Protein AF-A0A9D1WB08-F1 (afdb_monomer)

Radius of gyration: 15.98 Å; Cα contacts (8 Å, |Δi|>4): 172; chains: 1; bounding box: 32×29×41 Å

pLDDT: mean 90.57, 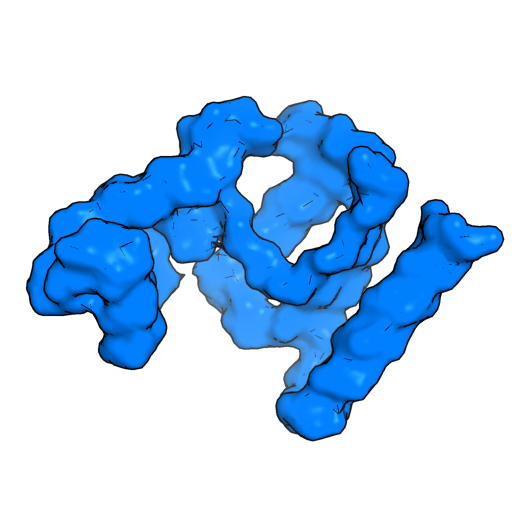std 6.24, range [63.38, 97.94]

Mean predicted aligned error: 4.22 Å

Nearest PDB structures (foldseek):
  3our-assembly2_C  TM=8.257E-01  e=2.926E-04  Vibrio vulnificus CMCP6
  6ojd-assembly4_D  TM=3.900E-01  e=1.951E-01  Nocardia uniformis subsp. tsuyamanensis
  5o2g-assembly1_B  TM=5.209E-01  e=1.668E+00  Rhodopseudomonas palustris
  5k3e-assembly1_A  TM=4.738E-01  e=2.806E+00  Rhodopseudomonas palustris CGA009
  5k3b-assembly1_B  TM=4.490E-01  e=3.410E+00  Rhodopseudomonas palustris CGA009

InterPro domains:
  IPR010520 Esterase FrsA-like [PF06500] (1-90)
  IPR029058 Alpha/Beta hydrolase fold [G3DSA:3.40.50.1820] (1-126)

Sequence (126 aa):
LKAVAMVSPALHAAFVDQDLLNSMSLAARSSLANRLNLDASSWSTIVPQLQILSLKKQGLISFSSKVKTDCLSLFMPIDLKFNDDHELVERVFPNNINIVFKKMRVSEIAPKIFYNISEFFKDKLL

Structure (mmCIF, N/CA/C/O backbone):
data_AF-A0A9D1WB08-F1
#
_entry.id   AF-A0A9D1WB08-F1
#
loop_
_atom_site.group_PDB
_atom_site.id
_atom_site.type_symbol
_atom_site.label_atom_id
_atom_site.label_alt_id
_atom_site.label_comp_id
_atom_site.label_asym_id
_atom_site.label_entity_id
_atom_site.label_seq_id
_atom_site.pdbx_PDB_ins_code
_atom_site.Cartn_x
_atom_site.Cartn_y
_atom_site.Cartn_z
_atom_site.occupancy
_atom_site.B_iso_or_equiv
_atom_site.auth_seq_id
_atom_site.auth_comp_id
_atom_site.auth_asym_id
_atom_site.auth_atom_id
_atom_site.pdbx_PDB_model_num
ATOM 1 N N . LEU A 1 1 ? -18.985 -0.349 4.141 1.00 71.75 1 LEU A N 1
ATOM 2 C CA . LEU A 1 1 ? -17.923 -0.799 5.071 1.00 71.75 1 LEU A CA 1
ATOM 3 C C . LEU A 1 1 ? -17.924 0.127 6.276 1.00 71.75 1 LEU A C 1
ATOM 5 O O . LEU A 1 1 ? -18.076 1.322 6.069 1.00 71.75 1 LEU A O 1
ATOM 9 N N . LYS A 1 2 ? -17.832 -0.411 7.498 1.00 88.62 2 LYS A N 1
ATOM 10 C CA . LYS A 1 2 ? -17.774 0.400 8.729 1.00 88.62 2 LYS A CA 1
ATOM 11 C C . LYS A 1 2 ? -16.335 0.768 9.110 1.00 88.62 2 LYS A C 1
ATOM 13 O O . LYS A 1 2 ? -16.095 1.884 9.538 1.00 88.62 2 LYS A O 1
ATOM 18 N N . ALA A 1 3 ? -15.392 -0.141 8.870 1.00 95.81 3 ALA A N 1
ATOM 19 C CA . ALA A 1 3 ? -13.973 0.055 9.133 1.00 95.81 3 ALA A CA 1
ATOM 20 C C . ALA A 1 3 ? -13.120 -0.719 8.112 1.00 95.81 3 ALA A C 1
ATOM 22 O O . ALA A 1 3 ? -13.595 -1.705 7.537 1.00 95.81 3 ALA A O 1
ATOM 23 N N . VAL A 1 4 ? -11.877 -0.286 7.895 1.00 96.06 4 VAL A N 1
ATOM 24 C CA . VAL A 1 4 ? -10.876 -0.957 7.052 1.00 96.06 4 VAL A CA 1
ATOM 25 C C . VAL A 1 4 ? -9.512 -0.939 7.741 1.00 96.06 4 VAL A C 1
ATOM 27 O O . VAL A 1 4 ? -9.122 0.070 8.314 1.00 96.06 4 VAL A O 1
ATOM 30 N N . ALA A 1 5 ? -8.780 -2.049 7.683 1.00 97.06 5 ALA A N 1
ATOM 31 C CA . ALA A 1 5 ? -7.399 -2.120 8.142 1.00 97.06 5 ALA A CA 1
ATOM 32 C C . ALA A 1 5 ? -6.500 -2.535 6.976 1.00 97.06 5 ALA A C 1
ATOM 34 O O . ALA A 1 5 ? -6.806 -3.497 6.269 1.00 97.06 5 ALA A O 1
ATOM 35 N N . MET A 1 6 ? -5.409 -1.806 6.762 1.00 95.56 6 MET A N 1
ATOM 36 C CA . MET A 1 6 ? -4.500 -1.989 5.634 1.00 95.56 6 MET A CA 1
ATOM 37 C C . MET A 1 6 ? -3.056 -2.079 6.117 1.00 95.56 6 MET A C 1
ATOM 39 O O . MET A 1 6 ? -2.604 -1.261 6.917 1.00 95.56 6 MET A O 1
ATOM 43 N N . VAL A 1 7 ? -2.321 -3.053 5.587 1.00 93.38 7 VAL A N 1
ATOM 44 C CA . VAL A 1 7 ? -0.876 -3.189 5.796 1.00 93.38 7 VAL A CA 1
ATOM 45 C C . VAL A 1 7 ? -0.180 -2.762 4.516 1.00 93.38 7 VAL A C 1
ATOM 47 O O . VAL A 1 7 ? -0.407 -3.369 3.471 1.00 93.38 7 VAL A O 1
ATOM 50 N N . SER A 1 8 ? 0.621 -1.707 4.611 1.00 90.44 8 SER A N 1
ATOM 51 C CA . SER A 1 8 ? 1.420 -1.123 3.535 1.00 90.44 8 SER A CA 1
ATOM 52 C C . SER A 1 8 ? 0.636 -0.981 2.222 1.00 90.44 8 SER A C 1
ATOM 54 O O . SER A 1 8 ? 1.047 -1.533 1.198 1.00 90.44 8 SER A O 1
ATOM 56 N N . PRO A 1 9 ? -0.536 -0.311 2.240 1.00 92.12 9 PRO A N 1
ATOM 57 C CA . PRO A 1 9 ? -1.398 -0.230 1.069 1.00 92.12 9 PRO A CA 1
ATOM 58 C C . PRO A 1 9 ? -0.705 0.472 -0.103 1.00 92.12 9 PRO A C 1
ATOM 60 O O . PRO A 1 9 ? -0.108 1.534 0.052 1.00 92.12 9 PRO A O 1
ATOM 63 N N . ALA A 1 10 ? -0.859 -0.108 -1.291 1.00 91.00 10 ALA A N 1
ATOM 64 C CA . ALA A 1 10 ? -0.482 0.495 -2.563 1.00 91.00 10 ALA A CA 1
ATOM 65 C C . ALA A 1 10 ? -1.683 1.269 -3.135 1.00 91.00 10 ALA A C 1
ATOM 67 O O . ALA A 1 10 ? -2.704 0.662 -3.462 1.00 91.00 10 ALA A O 1
ATOM 68 N N . LEU A 1 11 ? -1.578 2.595 -3.249 1.00 91.75 11 LEU A N 1
ATOM 69 C CA . LEU A 1 11 ? -2.648 3.485 -3.724 1.00 91.75 11 LEU A CA 1
ATOM 70 C C . LEU A 1 11 ? -2.297 4.200 -5.039 1.00 91.75 11 LEU A C 1
ATOM 72 O O . LEU A 1 11 ? -3.156 4.371 -5.914 1.00 91.75 11 LEU A O 1
ATOM 76 N N . HIS A 1 12 ? -1.058 4.662 -5.189 1.00 93.06 12 HIS A N 1
ATOM 77 C CA . HIS A 1 12 ? -0.617 5.452 -6.332 1.00 93.06 12 HIS A CA 1
ATOM 78 C C . HIS A 1 12 ? 0.862 5.260 -6.644 1.00 93.06 12 HIS A C 1
ATOM 80 O O . HIS A 1 12 ? 1.156 4.694 -7.697 1.00 93.06 12 HIS A O 1
ATOM 86 N N . ALA A 1 13 ? 1.764 5.725 -5.776 1.00 90.75 13 ALA A N 1
ATOM 87 C CA . ALA A 1 13 ? 3.206 5.741 -6.024 1.00 90.75 13 ALA A CA 1
ATOM 88 C C . ALA A 1 13 ? 3.728 4.329 -6.318 1.00 90.75 13 ALA A C 1
ATOM 90 O O . ALA A 1 13 ? 4.441 4.136 -7.302 1.00 90.75 13 ALA A O 1
ATOM 91 N N . ALA A 1 14 ? 3.212 3.325 -5.601 1.00 90.06 14 ALA A N 1
ATOM 92 C CA . ALA A 1 14 ? 3.479 1.906 -5.838 1.00 90.06 14 ALA A CA 1
ATOM 93 C C . ALA A 1 14 ? 3.238 1.413 -7.286 1.00 90.06 14 ALA A C 1
ATOM 95 O O . ALA A 1 14 ? 3.768 0.372 -7.674 1.00 90.06 14 ALA A O 1
ATOM 96 N N . PHE A 1 15 ? 2.440 2.132 -8.082 1.00 92.12 15 PHE A N 1
ATOM 97 C CA . PHE A 1 15 ? 2.072 1.765 -9.454 1.00 92.12 15 PHE A CA 1
ATOM 98 C C . PHE A 1 15 ? 2.572 2.738 -10.528 1.00 92.12 15 PHE A C 1
ATOM 100 O O . PHE A 1 15 ? 2.412 2.453 -11.716 1.00 92.12 15 PHE A O 1
ATOM 107 N N . VAL A 1 16 ? 3.113 3.899 -10.148 1.00 91.94 16 VAL A N 1
ATOM 108 C CA . VAL A 1 16 ? 3.493 4.954 -11.108 1.00 91.94 16 VAL A CA 1
ATOM 109 C C . VAL A 1 16 ? 4.944 5.402 -10.987 1.00 91.94 16 VAL A C 1
ATOM 111 O O . VAL A 1 16 ? 5.471 5.944 -11.959 1.00 91.94 16 VAL A O 1
ATOM 114 N N . ASP A 1 17 ? 5.580 5.188 -9.835 1.00 90.38 17 ASP A N 1
ATOM 115 C CA . ASP A 1 17 ? 6.977 5.544 -9.614 1.00 90.38 17 ASP A CA 1
ATOM 116 C C . ASP A 1 17 ? 7.888 4.566 -10.369 1.00 90.38 17 ASP A C 1
ATOM 118 O O . ASP A 1 17 ? 7.939 3.368 -10.082 1.00 90.38 17 ASP A O 1
ATOM 122 N N . GLN A 1 18 ? 8.596 5.083 -11.373 1.00 89.81 18 GLN A N 1
ATOM 123 C CA . GLN A 1 18 ? 9.471 4.270 -12.210 1.00 89.81 18 GLN A CA 1
ATOM 124 C C . GLN A 1 18 ? 10.724 3.808 -11.473 1.00 89.81 18 GLN A C 1
ATOM 126 O O . GLN A 1 18 ? 11.179 2.694 -11.727 1.00 89.81 18 GLN A O 1
ATOM 131 N N . ASP A 1 19 ? 11.272 4.616 -10.569 1.00 89.06 19 ASP A N 1
ATOM 132 C CA . ASP A 1 19 ? 12.480 4.264 -9.824 1.00 89.06 19 ASP A CA 1
ATOM 133 C C . ASP A 1 19 ? 12.167 3.128 -8.847 1.00 89.06 19 ASP A C 1
ATOM 135 O O . ASP A 1 19 ? 12.892 2.125 -8.784 1.00 89.06 19 ASP A O 1
ATOM 139 N N . LEU A 1 20 ? 11.014 3.207 -8.175 1.00 88.94 20 LEU A N 1
ATOM 140 C CA . LEU A 1 20 ? 10.490 2.107 -7.372 1.00 88.94 20 LEU A CA 1
ATOM 141 C C . LEU A 1 20 ? 10.280 0.850 -8.228 1.00 88.94 20 LEU A C 1
ATOM 143 O O . LEU A 1 20 ? 10.829 -0.204 -7.912 1.00 88.94 20 LEU A O 1
ATOM 147 N N . LEU A 1 21 ? 9.525 0.948 -9.325 1.00 91.00 21 LEU A N 1
ATOM 148 C CA . LEU A 1 21 ? 9.182 -0.201 -10.172 1.00 91.00 21 LEU A CA 1
ATOM 149 C C . LEU A 1 21 ? 10.418 -0.862 -10.803 1.00 91.00 21 LEU A C 1
ATOM 151 O O . LEU A 1 21 ? 10.495 -2.090 -10.878 1.00 91.00 21 LEU A O 1
ATOM 155 N N . ASN A 1 22 ? 11.407 -0.076 -11.226 1.00 90.94 22 ASN A N 1
ATOM 156 C CA . ASN A 1 22 ? 12.639 -0.585 -11.830 1.00 90.94 22 ASN A CA 1
ATOM 157 C C . ASN A 1 22 ? 13.623 -1.150 -10.797 1.00 90.94 22 ASN A C 1
ATOM 159 O O . ASN A 1 22 ? 14.411 -2.034 -11.138 1.00 90.94 22 ASN A O 1
ATOM 163 N N . SER A 1 23 ? 13.557 -0.701 -9.540 1.00 89.62 23 SER A N 1
ATOM 164 C CA . SER A 1 23 ? 14.372 -1.249 -8.447 1.00 89.62 23 SER A CA 1
ATOM 165 C C . SER A 1 23 ? 13.837 -2.571 -7.875 1.00 89.62 23 SER A C 1
ATOM 167 O O . SER A 1 23 ? 14.538 -3.246 -7.116 1.00 89.62 23 SER A O 1
ATOM 169 N N . MET A 1 24 ? 12.620 -2.984 -8.251 1.00 89.56 24 MET A N 1
ATOM 170 C CA . MET A 1 24 ? 12.018 -4.231 -7.779 1.00 89.56 24 MET A CA 1
ATOM 171 C C . MET A 1 24 ? 12.834 -5.472 -8.175 1.00 89.56 24 MET A C 1
ATOM 173 O O . MET A 1 24 ? 13.358 -5.606 -9.290 1.00 89.56 24 MET A O 1
ATOM 177 N N . SER A 1 25 ? 12.874 -6.450 -7.267 1.00 91.56 25 SER A N 1
ATOM 178 C CA . SER A 1 25 ? 13.491 -7.753 -7.533 1.00 91.56 25 SER A CA 1
ATOM 179 C C . SER A 1 25 ? 12.823 -8.457 -8.720 1.00 91.56 25 SER A C 1
ATOM 181 O O . SER A 1 25 ? 11.658 -8.205 -9.037 1.00 91.56 25 SER A O 1
ATOM 183 N N . LEU A 1 26 ? 13.544 -9.377 -9.373 1.00 92.69 26 LEU A N 1
ATOM 184 C CA . LEU A 1 26 ? 12.976 -10.167 -10.471 1.00 92.69 26 LEU A CA 1
ATOM 185 C C . LEU A 1 26 ? 11.709 -10.911 -10.025 1.00 92.69 26 LEU A C 1
ATOM 187 O O . LEU A 1 26 ? 10.717 -10.888 -10.737 1.00 92.69 26 LEU A O 1
ATOM 191 N N . ALA A 1 27 ? 11.702 -11.480 -8.816 1.00 94.25 27 ALA A N 1
ATOM 192 C CA . ALA A 1 27 ? 10.533 -12.167 -8.270 1.00 94.25 27 ALA A CA 1
ATOM 193 C C . ALA A 1 27 ? 9.300 -11.248 -8.152 1.00 94.25 27 ALA A C 1
ATOM 195 O O . ALA A 1 27 ? 8.192 -11.655 -8.503 1.00 94.25 27 ALA A O 1
ATOM 196 N N . ALA A 1 28 ? 9.483 -10.001 -7.705 1.00 91.62 28 ALA A N 1
ATOM 197 C CA . ALA A 1 28 ? 8.397 -9.026 -7.621 1.00 91.62 28 ALA A CA 1
ATOM 198 C C . ALA A 1 28 ? 7.892 -8.618 -9.016 1.00 91.62 28 ALA A C 1
ATOM 200 O O . ALA A 1 28 ? 6.683 -8.625 -9.258 1.00 91.62 28 ALA A O 1
ATOM 201 N N . ARG A 1 29 ? 8.810 -8.354 -9.957 1.00 93.88 29 ARG A N 1
ATOM 202 C CA . ARG A 1 29 ? 8.468 -8.028 -11.352 1.00 93.88 29 ARG A CA 1
ATOM 203 C C . ARG A 1 29 ? 7.743 -9.178 -12.052 1.00 93.88 29 ARG A C 1
ATOM 205 O O . ARG A 1 29 ? 6.703 -8.944 -12.658 1.00 93.88 29 ARG A O 1
ATOM 212 N N . SER A 1 30 ? 8.210 -10.418 -11.893 1.00 94.81 30 SER A N 1
ATOM 213 C CA . SER A 1 30 ? 7.531 -11.624 -12.386 1.00 94.81 30 SER A CA 1
ATOM 214 C C . SER A 1 30 ? 6.147 -11.805 -11.771 1.00 94.81 30 SER A C 1
ATOM 216 O O . SER A 1 30 ? 5.202 -12.122 -12.485 1.00 94.81 30 SER A O 1
ATOM 218 N N . SER A 1 31 ? 5.987 -11.554 -10.468 1.00 94.12 31 SER A N 1
ATOM 219 C CA . SER A 1 31 ? 4.674 -11.630 -9.818 1.00 94.12 31 SER A CA 1
ATOM 220 C C . SER A 1 31 ? 3.676 -10.625 -10.407 1.00 94.12 31 SER A C 1
ATOM 222 O O . SER A 1 31 ? 2.521 -10.979 -10.642 1.00 94.12 31 SER A O 1
ATOM 224 N N . LEU A 1 32 ? 4.110 -9.389 -10.674 1.00 93.06 32 LEU A N 1
ATOM 225 C CA . LEU A 1 32 ? 3.276 -8.364 -11.307 1.00 93.06 32 LEU A CA 1
ATOM 226 C C . LEU A 1 32 ? 2.965 -8.695 -12.772 1.00 93.06 32 LEU A C 1
ATOM 228 O O . LEU A 1 32 ? 1.806 -8.613 -13.171 1.00 93.06 32 LEU A O 1
ATOM 232 N N . ALA A 1 33 ? 3.966 -9.126 -13.540 1.00 94.00 33 ALA A N 1
ATOM 233 C CA . ALA A 1 33 ? 3.810 -9.522 -14.938 1.00 94.00 33 ALA A CA 1
ATOM 234 C C . ALA A 1 33 ? 2.785 -10.660 -15.095 1.00 94.00 33 ALA A C 1
ATOM 236 O O . ALA A 1 33 ? 1.849 -10.550 -15.888 1.00 94.00 33 ALA A O 1
ATOM 237 N N . ASN A 1 34 ? 2.877 -11.688 -14.244 1.00 93.88 34 ASN A N 1
ATOM 238 C CA . ASN A 1 34 ? 1.960 -12.827 -14.255 1.00 93.88 34 ASN A CA 1
ATOM 239 C C . ASN A 1 34 ? 0.503 -12.416 -14.001 1.00 93.88 34 ASN A C 1
ATOM 241 O O . ASN A 1 34 ? -0.402 -12.972 -14.615 1.00 93.88 34 ASN A O 1
ATOM 245 N N . ARG A 1 35 ? 0.252 -11.421 -13.137 1.00 91.06 35 ARG A N 1
ATOM 246 C CA . ARG A 1 35 ? -1.112 -10.907 -12.890 1.00 91.06 35 ARG A CA 1
ATOM 247 C C . ARG A 1 35 ? -1.719 -10.209 -14.107 1.00 91.06 35 ARG A C 1
ATOM 249 O O . ARG A 1 35 ? -2.937 -10.098 -14.185 1.00 91.06 35 ARG A O 1
ATOM 256 N N . LEU A 1 36 ? -0.881 -9.752 -15.034 1.00 90.38 36 LEU A N 1
ATOM 257 C CA . LEU A 1 36 ? -1.291 -9.157 -16.304 1.00 90.38 36 LEU A CA 1
ATOM 258 C C . LEU A 1 36 ? -1.245 -10.161 -17.467 1.00 90.38 36 LEU A C 1
ATOM 260 O O . LEU A 1 36 ? -1.501 -9.768 -18.600 1.00 90.38 36 LEU A O 1
ATOM 264 N N . ASN A 1 37 ? -0.932 -11.438 -17.208 1.00 92.12 37 ASN A N 1
ATOM 265 C CA . ASN A 1 37 ? -0.649 -12.451 -18.233 1.00 92.12 37 ASN A CA 1
ATOM 266 C C . ASN A 1 37 ? 0.456 -12.016 -19.218 1.00 92.12 37 ASN A C 1
ATOM 268 O O . ASN A 1 37 ? 0.372 -12.274 -20.418 1.00 92.12 37 ASN A O 1
ATOM 272 N N . LEU A 1 38 ? 1.488 -11.340 -18.705 1.00 93.19 38 LEU A N 1
ATOM 273 C CA . LEU A 1 38 ? 2.639 -10.858 -19.467 1.00 93.19 38 LEU A CA 1
ATOM 274 C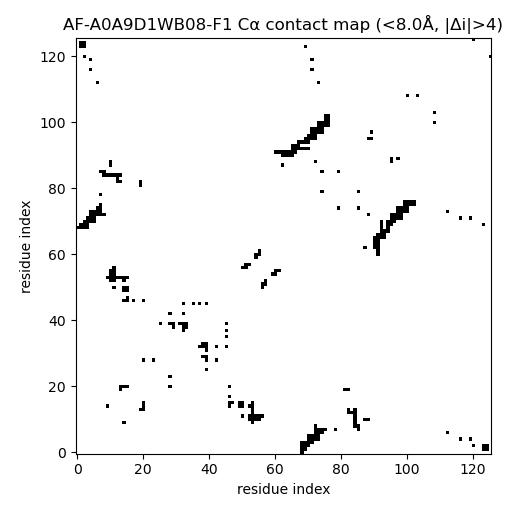 C . LEU A 1 38 ? 3.940 -11.463 -18.937 1.00 93.19 38 LEU A C 1
ATOM 276 O O . LEU A 1 38 ? 4.019 -11.926 -17.800 1.00 93.19 38 LEU A O 1
ATOM 280 N N . ASP A 1 39 ? 4.982 -11.407 -19.761 1.00 91.31 39 ASP A N 1
ATOM 281 C CA . ASP A 1 39 ? 6.329 -11.828 -19.388 1.00 91.31 39 ASP A CA 1
ATOM 282 C C . ASP A 1 39 ? 7.123 -10.655 -18.786 1.00 91.31 39 ASP A C 1
ATOM 284 O O . ASP A 1 39 ? 7.134 -9.549 -19.333 1.00 91.31 39 ASP A O 1
ATOM 288 N N . ALA A 1 40 ? 7.828 -10.893 -17.677 1.00 91.69 40 ALA A N 1
ATOM 289 C CA . ALA A 1 40 ? 8.639 -9.880 -16.997 1.00 91.69 40 ALA A CA 1
ATOM 290 C C . ALA A 1 40 ? 9.776 -9.302 -17.861 1.00 91.69 40 ALA A C 1
ATOM 292 O O . ALA A 1 40 ? 10.236 -8.193 -17.594 1.00 91.69 40 ALA A O 1
ATOM 293 N N . SER A 1 41 ? 10.217 -10.015 -18.901 1.00 91.69 41 SER A N 1
ATOM 294 C CA . SER A 1 41 ? 11.148 -9.508 -19.919 1.00 91.69 41 SER A CA 1
ATOM 295 C C . SER A 1 41 ? 10.585 -8.308 -20.689 1.00 91.69 41 SER A C 1
ATOM 297 O O . SER A 1 41 ? 11.350 -7.459 -21.141 1.00 91.69 41 SER A O 1
ATOM 299 N N . SER A 1 42 ? 9.256 -8.170 -20.758 1.00 91.94 42 SER A N 1
ATOM 300 C CA . SER A 1 42 ? 8.545 -7.038 -21.370 1.00 91.94 42 SER A CA 1
ATOM 301 C C . SER A 1 42 ? 8.239 -5.923 -20.358 1.00 91.94 42 SER A C 1
ATOM 303 O O . SER A 1 42 ? 7.193 -5.275 -20.421 1.00 91.94 42 SER A O 1
ATOM 305 N N . TRP A 1 43 ? 9.141 -5.690 -19.393 1.00 92.69 43 TRP A N 1
ATOM 306 C CA . TRP A 1 43 ? 8.922 -4.753 -18.282 1.00 92.69 43 TRP A CA 1
ATOM 307 C C . TRP A 1 43 ? 8.565 -3.333 -18.742 1.00 92.69 43 TRP A C 1
ATOM 309 O O . TRP A 1 43 ? 7.670 -2.704 -18.179 1.00 92.69 43 TRP A O 1
ATOM 319 N N . SER A 1 44 ? 9.195 -2.857 -19.819 1.00 91.12 44 SER A N 1
ATOM 320 C CA . SER A 1 44 ? 8.911 -1.551 -20.429 1.00 91.12 44 SER A CA 1
ATOM 321 C C . SER A 1 44 ? 7.467 -1.412 -20.929 1.00 91.12 44 SER A C 1
ATOM 323 O O . SER A 1 44 ? 6.923 -0.311 -20.926 1.00 91.12 44 SER A O 1
ATOM 325 N N . THR A 1 45 ? 6.822 -2.516 -21.314 1.00 90.75 45 THR A N 1
ATOM 326 C CA . THR A 1 45 ? 5.411 -2.563 -21.731 1.00 90.75 45 THR A CA 1
ATOM 327 C C . THR A 1 45 ? 4.464 -2.791 -20.548 1.00 90.75 45 THR A C 1
ATOM 329 O O . THR A 1 45 ? 3.308 -2.369 -20.597 1.00 90.75 45 THR A O 1
ATOM 332 N N . ILE A 1 46 ? 4.941 -3.428 -19.474 1.00 93.44 46 ILE A N 1
ATOM 333 C CA . ILE A 1 46 ? 4.172 -3.699 -18.249 1.00 93.44 46 ILE A CA 1
ATOM 334 C C . ILE A 1 46 ? 3.989 -2.436 -17.404 1.00 93.44 46 ILE A C 1
ATOM 336 O O . ILE A 1 46 ? 2.876 -2.158 -16.961 1.00 93.44 46 ILE A O 1
ATOM 340 N N . VAL A 1 47 ? 5.053 -1.656 -17.186 1.00 93.19 47 VAL A N 1
ATOM 341 C CA . VAL A 1 47 ? 5.021 -0.477 -16.300 1.00 93.19 47 VAL A CA 1
ATOM 342 C C . VAL A 1 47 ? 3.884 0.501 -16.648 1.00 93.19 47 VAL A C 1
ATOM 344 O O . VAL A 1 47 ? 3.146 0.878 -15.737 1.00 93.19 47 VAL A O 1
ATOM 347 N N . PRO A 1 48 ? 3.645 0.874 -17.923 1.00 92.44 48 PRO A N 1
ATOM 348 C CA . PRO A 1 48 ? 2.500 1.711 -18.285 1.00 92.44 48 PRO A CA 1
ATOM 349 C C . PRO A 1 48 ? 1.142 1.099 -17.917 1.00 92.44 48 PRO A C 1
ATOM 351 O O . PRO A 1 48 ? 0.232 1.824 -17.524 1.00 92.44 48 PRO A O 1
ATOM 354 N N . GLN A 1 49 ? 1.001 -0.226 -18.004 1.00 93.31 49 GLN A N 1
ATOM 355 C CA . GLN A 1 49 ? -0.250 -0.926 -17.700 1.00 93.31 49 GLN A CA 1
ATOM 356 C C . GLN A 1 49 ? -0.529 -0.998 -16.196 1.00 93.31 49 GLN A C 1
ATOM 358 O O . GLN A 1 49 ? -1.686 -0.963 -15.787 1.00 93.31 49 GLN A O 1
ATOM 363 N N . LEU A 1 50 ? 0.507 -1.021 -15.352 1.00 93.19 50 LEU A N 1
ATOM 364 C CA . LEU A 1 50 ? 0.334 -0.969 -13.895 1.00 93.19 50 LEU A CA 1
ATOM 365 C C . LEU A 1 50 ? -0.331 0.333 -13.438 1.00 93.19 50 LEU A C 1
ATOM 367 O O . LEU A 1 50 ? -1.044 0.342 -12.437 1.00 93.19 50 LEU A O 1
ATOM 371 N N . GLN A 1 51 ? -0.173 1.420 -14.196 1.00 92.44 51 GLN A N 1
ATOM 372 C CA . GLN A 1 51 ? -0.708 2.732 -13.839 1.00 92.44 51 GLN A CA 1
ATOM 373 C C . GLN A 1 51 ? -2.238 2.756 -13.733 1.00 92.44 51 GLN A C 1
ATOM 375 O O . GLN A 1 51 ? -2.769 3.602 -13.010 1.00 92.44 51 GLN A O 1
ATOM 380 N N . ILE A 1 52 ? -2.946 1.829 -14.398 1.00 92.31 52 ILE A N 1
ATOM 381 C CA . ILE A 1 52 ? -4.408 1.713 -14.278 1.00 92.31 52 ILE A CA 1
ATOM 382 C C . ILE A 1 52 ? -4.821 1.329 -12.856 1.00 92.31 52 ILE A C 1
ATOM 384 O O . ILE A 1 52 ? -5.922 1.656 -12.435 1.00 92.31 52 ILE A O 1
ATOM 388 N N . LEU A 1 53 ? -3.947 0.651 -12.107 1.00 93.06 53 LEU A N 1
ATOM 389 C CA . LEU A 1 53 ? -4.209 0.193 -10.741 1.00 93.06 53 LEU A CA 1
ATOM 390 C C . LEU A 1 53 ? -4.106 1.327 -9.718 1.00 93.06 53 LEU A C 1
ATOM 392 O O . LEU A 1 53 ? -4.570 1.183 -8.590 1.00 93.06 53 LEU A O 1
ATOM 396 N N . SER A 1 54 ? -3.557 2.479 -10.109 1.00 94.25 54 SER A N 1
ATOM 397 C CA . SER A 1 54 ? -3.538 3.640 -9.236 1.00 94.25 54 SER A CA 1
ATOM 398 C C . SER A 1 54 ? -4.943 4.209 -9.041 1.00 94.25 54 SER A C 1
ATOM 400 O O . SER A 1 54 ? -5.547 4.750 -9.969 1.00 94.25 54 SER A O 1
ATOM 402 N N . LEU A 1 55 ? -5.397 4.229 -7.790 1.00 93.75 55 LEU A N 1
ATOM 403 C CA . LEU A 1 55 ? -6.683 4.817 -7.414 1.00 93.75 55 LEU A CA 1
ATOM 404 C C . LEU A 1 55 ? -6.745 6.319 -7.729 1.00 93.75 55 LEU A C 1
ATOM 406 O O . LEU A 1 55 ? -7.806 6.843 -8.068 1.00 93.75 55 LEU A O 1
ATOM 410 N N . LYS A 1 56 ? -5.602 7.013 -7.650 1.00 93.00 56 LYS A N 1
ATOM 411 C CA . LYS A 1 56 ? -5.500 8.434 -8.001 1.00 93.00 56 LYS A CA 1
ATOM 412 C C . LYS A 1 56 ? -5.646 8.665 -9.506 1.00 93.00 56 LYS A C 1
ATOM 414 O O . LYS A 1 56 ? -6.354 9.584 -9.903 1.00 93.00 56 LYS A O 1
ATOM 419 N N . LYS A 1 57 ? -5.040 7.819 -10.352 1.00 93.56 57 LYS A N 1
ATOM 420 C CA . LYS A 1 57 ? -5.226 7.896 -11.816 1.00 93.56 57 LYS A CA 1
ATOM 421 C C . LYS A 1 57 ? -6.623 7.467 -12.262 1.00 93.56 57 LYS A C 1
ATOM 423 O O . LYS A 1 57 ? -7.124 8.006 -13.240 1.00 93.56 57 LYS A O 1
ATOM 428 N N . GLN A 1 58 ? -7.262 6.562 -11.521 1.00 93.00 58 GLN A N 1
ATOM 429 C CA . GLN A 1 58 ? -8.670 6.200 -11.719 1.00 93.00 58 GLN A CA 1
ATOM 430 C C . GLN A 1 58 ? -9.648 7.311 -11.289 1.00 93.00 58 GLN A C 1
ATOM 432 O O . GLN A 1 58 ? -10.842 7.197 -11.544 1.00 93.00 58 GLN A O 1
ATOM 437 N N . GLY A 1 59 ? -9.181 8.368 -10.613 1.00 91.44 59 GLY A N 1
ATOM 438 C CA . GLY A 1 59 ? -10.040 9.434 -10.088 1.00 91.44 59 GLY A CA 1
ATOM 439 C C . GLY A 1 59 ? -10.874 9.029 -8.866 1.00 91.44 59 GLY A C 1
ATOM 440 O O . GLY A 1 59 ? -11.760 9.776 -8.461 1.00 91.44 59 GLY A O 1
ATOM 441 N N . LEU A 1 60 ? -10.592 7.870 -8.261 1.00 89.75 60 LEU A N 1
ATOM 442 C CA . LEU A 1 60 ? -11.303 7.367 -7.079 1.00 89.75 60 LEU A CA 1
ATOM 443 C C . LEU A 1 60 ? -10.844 8.054 -5.792 1.00 89.75 60 LEU A C 1
ATOM 445 O O . LEU A 1 60 ? -11.622 8.210 -4.850 1.00 89.75 60 LEU A O 1
ATOM 449 N N . ILE A 1 61 ? -9.579 8.468 -5.757 1.00 90.00 61 ILE A N 1
ATOM 450 C CA . ILE A 1 61 ? -9.009 9.242 -4.658 1.00 90.00 61 ILE A CA 1
ATOM 451 C C . ILE A 1 61 ? -8.268 10.459 -5.204 1.00 90.00 61 ILE A C 1
ATOM 453 O O . ILE A 1 61 ? -7.626 10.419 -6.252 1.00 90.00 61 ILE A O 1
ATOM 457 N N . SER A 1 62 ? -8.330 11.554 -4.471 1.00 82.50 62 SER A N 1
ATOM 458 C CA . SER A 1 62 ? -7.589 12.777 -4.731 1.00 82.50 62 SER A CA 1
ATOM 459 C C . SER A 1 62 ? -7.180 13.400 -3.399 1.00 82.50 62 SER A C 1
ATOM 461 O O . SER A 1 62 ? -7.590 12.946 -2.331 1.00 82.50 62 SER A O 1
ATOM 463 N N . PHE A 1 63 ? -6.403 14.479 -3.449 1.00 71.94 63 PHE A N 1
ATOM 464 C CA . PHE A 1 63 ? -6.047 15.229 -2.244 1.00 71.94 63 PHE A CA 1
ATOM 465 C C . PHE A 1 63 ? -7.250 15.863 -1.527 1.00 71.94 63 PHE A C 1
ATOM 467 O O . PHE A 1 63 ? -7.123 16.232 -0.364 1.00 71.94 63 PHE A O 1
ATOM 474 N N . SER A 1 64 ? -8.40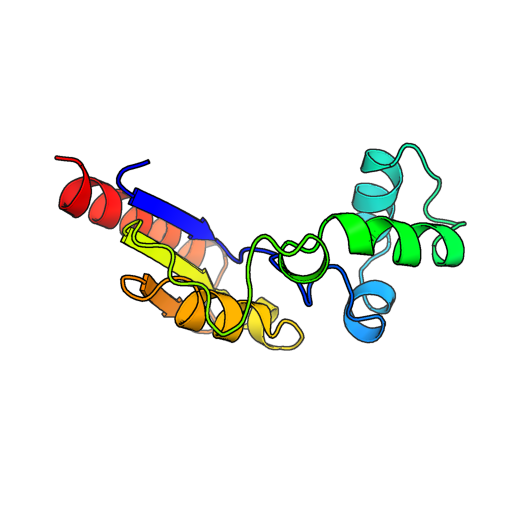0 16.001 -2.194 1.00 79.69 64 SER A N 1
ATOM 475 C CA . SER A 1 64 ? -9.637 16.508 -1.592 1.00 79.69 64 SER A CA 1
ATOM 476 C C . SER A 1 64 ? -10.626 15.403 -1.211 1.00 79.69 64 SER A C 1
ATOM 478 O O . SER A 1 64 ? -11.639 15.694 -0.569 1.00 79.69 64 SER A O 1
ATOM 480 N N . 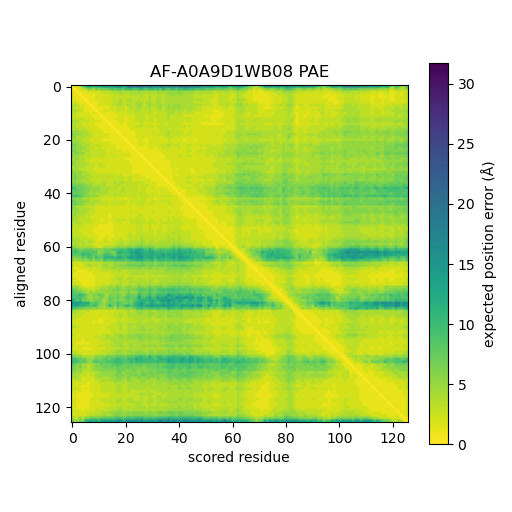SER A 1 65 ? -10.352 14.146 -1.577 1.00 81.94 65 SER A N 1
ATOM 481 C CA . SER A 1 65 ? -11.187 13.008 -1.197 1.00 81.94 65 SER A CA 1
ATOM 482 C C . SER A 1 65 ? -11.187 12.827 0.316 1.00 81.94 65 SER A C 1
ATOM 484 O O . SER A 1 65 ? -10.143 12.862 0.956 1.00 81.94 65 SER A O 1
ATOM 486 N N . LYS A 1 66 ? -12.373 12.598 0.883 1.00 87.75 66 LYS A N 1
ATOM 487 C CA . LYS A 1 66 ? -12.554 12.306 2.308 1.00 87.75 66 LYS A CA 1
ATOM 488 C C . LYS A 1 66 ? -13.371 11.038 2.469 1.00 87.75 66 LYS A C 1
ATOM 490 O O . LYS A 1 66 ? -14.603 11.073 2.515 1.00 87.75 66 LYS A O 1
ATOM 495 N N . VAL A 1 67 ? -12.682 9.908 2.537 1.00 90.75 67 VAL A N 1
ATOM 496 C CA . VAL A 1 67 ? -13.298 8.610 2.794 1.00 90.75 67 VAL A CA 1
ATOM 497 C C . VAL A 1 67 ? -13.626 8.524 4.281 1.00 90.75 67 VAL A C 1
ATOM 499 O O . VAL A 1 67 ? -12.745 8.405 5.121 1.00 90.75 67 VAL A O 1
ATOM 502 N N . LYS A 1 68 ? -14.918 8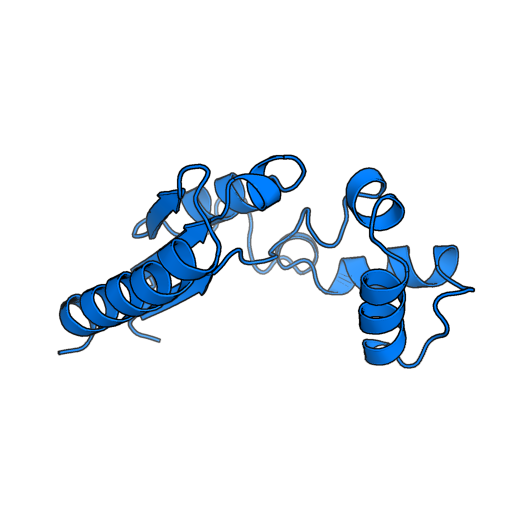.580 4.619 1.00 90.88 68 LYS A N 1
ATOM 503 C CA . LYS A 1 68 ? -15.406 8.581 6.014 1.00 90.88 68 LYS A CA 1
ATOM 504 C C . LYS A 1 68 ? -15.316 7.223 6.725 1.00 90.88 68 LYS A C 1
ATOM 506 O O . LYS A 1 68 ? -15.796 7.099 7.842 1.00 90.88 68 LYS A O 1
ATOM 511 N N . THR A 1 69 ? -14.793 6.197 6.058 1.00 93.31 69 THR A N 1
ATOM 512 C CA . THR A 1 69 ? -14.631 4.872 6.671 1.00 93.31 69 THR A CA 1
ATOM 513 C C . THR A 1 69 ? -13.476 4.945 7.658 1.00 93.31 69 THR A C 1
ATOM 515 O O . THR A 1 69 ? -12.405 5.423 7.284 1.00 93.31 69 THR A O 1
ATOM 518 N N . ASP A 1 70 ? -13.681 4.464 8.884 1.00 95.56 70 ASP A N 1
ATOM 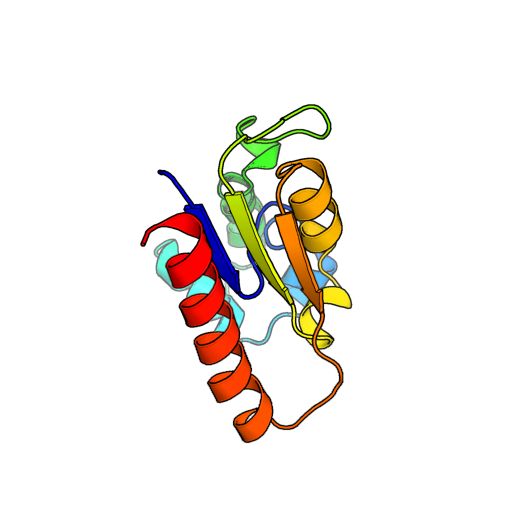519 C CA . ASP A 1 70 ? -12.598 4.387 9.860 1.00 95.56 70 ASP A CA 1
ATOM 520 C C . ASP A 1 70 ? -11.486 3.498 9.310 1.00 95.56 70 ASP A C 1
ATOM 522 O O . ASP A 1 70 ? -11.741 2.414 8.776 1.00 95.56 70 ASP A O 1
ATOM 526 N N . CYS A 1 71 ? -10.251 3.973 9.411 1.00 96.88 71 CYS A N 1
ATOM 527 C CA . CYS A 1 71 ? -9.111 3.338 8.775 1.00 96.88 71 CYS A CA 1
ATOM 528 C C . CYS A 1 71 ? -8.025 3.060 9.808 1.00 96.88 71 CYS A C 1
ATOM 530 O O . CYS A 1 71 ? -7.710 3.917 10.625 1.00 96.88 71 CYS A O 1
ATOM 532 N N . LEU A 1 72 ? -7.437 1.873 9.753 1.00 97.81 72 LEU A N 1
ATOM 533 C CA . LEU A 1 72 ? -6.134 1.587 10.334 1.00 97.81 72 LEU A CA 1
ATOM 534 C C . LEU A 1 72 ? -5.159 1.378 9.181 1.00 97.81 72 LEU A C 1
ATOM 536 O O . LEU A 1 72 ? -5.387 0.525 8.323 1.00 97.81 72 LEU A O 1
ATOM 540 N N . SER A 1 73 ? -4.058 2.115 9.178 1.00 96.31 73 SER A N 1
ATOM 541 C CA . SER A 1 73 ? -2.964 1.899 8.235 1.00 96.31 73 SER A CA 1
ATOM 542 C C . SER A 1 73 ? -1.674 1.591 8.981 1.00 96.31 73 SER A C 1
ATOM 544 O O . SER A 1 73 ? -1.333 2.220 9.981 1.00 96.31 73 SER A O 1
ATOM 546 N N . LEU A 1 74 ? -0.994 0.547 8.523 1.00 95.38 74 LEU A N 1
ATOM 547 C CA . LEU A 1 74 ? 0.189 -0.019 9.151 1.00 95.38 74 LEU A CA 1
ATOM 548 C C . LEU A 1 74 ? 1.326 -0.007 8.128 1.00 95.38 74 LEU A C 1
ATOM 550 O O . LEU A 1 74 ? 1.188 -0.656 7.098 1.00 95.38 74 LEU A O 1
ATOM 554 N N . PHE A 1 75 ? 2.443 0.670 8.399 1.00 91.88 75 PHE A N 1
ATOM 555 C CA . PHE A 1 75 ? 3.571 0.777 7.458 1.00 91.88 75 PHE A CA 1
ATOM 556 C C . PHE A 1 75 ? 4.871 0.234 8.042 1.00 91.88 75 PHE A C 1
ATOM 558 O O . PHE A 1 75 ? 5.193 0.476 9.212 1.00 91.88 75 PHE A O 1
ATOM 565 N N . MET A 1 76 ? 5.652 -0.474 7.221 1.00 87.44 76 MET A N 1
ATOM 566 C CA . MET A 1 76 ? 7.012 -0.870 7.579 1.00 87.44 76 MET A CA 1
ATOM 567 C C . MET A 1 76 ? 8.002 0.234 7.190 1.00 87.44 76 MET A C 1
ATOM 569 O O . MET A 1 76 ? 7.807 0.901 6.173 1.00 87.44 76 MET A O 1
ATOM 573 N N . PRO A 1 77 ? 9.130 0.388 7.913 1.00 80.94 77 PRO A N 1
ATOM 574 C CA . PRO A 1 77 ? 10.156 1.373 7.562 1.00 80.94 77 PRO A CA 1
ATOM 575 C C . PRO A 1 77 ? 10.653 1.279 6.118 1.00 80.94 77 PRO A C 1
ATOM 577 O O . PRO A 1 77 ? 11.050 2.282 5.536 1.00 80.94 77 PRO A O 1
ATOM 580 N N . ILE A 1 78 ? 10.687 0.064 5.561 1.00 78.88 78 ILE A N 1
ATOM 581 C CA . ILE A 1 78 ? 11.170 -0.166 4.198 1.00 78.88 78 ILE A CA 1
ATOM 582 C C . ILE A 1 78 ? 10.196 0.363 3.144 1.00 78.88 78 ILE A C 1
ATOM 584 O O . ILE A 1 78 ? 10.648 0.816 2.096 1.00 78.88 78 ILE A O 1
ATOM 588 N N . ASP A 1 79 ? 8.895 0.369 3.442 1.00 74.38 79 ASP A N 1
ATOM 589 C CA . ASP A 1 79 ? 7.864 0.838 2.517 1.00 74.38 79 ASP A CA 1
ATOM 590 C C . ASP A 1 79 ? 7.960 2.356 2.342 1.00 74.38 79 ASP A C 1
ATOM 592 O O . ASP A 1 79 ? 7.855 2.863 1.233 1.00 74.38 79 ASP A O 1
ATOM 596 N N . LEU A 1 80 ? 8.274 3.078 3.420 1.00 73.50 80 LEU A N 1
ATOM 597 C CA . LEU A 1 80 ? 8.367 4.542 3.428 1.00 73.50 80 LEU A CA 1
ATOM 598 C C . LEU A 1 80 ? 9.574 5.103 2.672 1.00 73.50 80 LEU A C 1
ATOM 600 O O . LEU A 1 80 ? 9.665 6.308 2.467 1.00 73.50 80 LEU A O 1
ATOM 604 N N . LYS A 1 81 ? 10.533 4.260 2.277 1.00 69.38 81 LYS A N 1
ATOM 605 C CA . LYS A 1 81 ? 11.747 4.734 1.603 1.00 69.38 81 LYS A CA 1
ATOM 606 C C . LYS A 1 81 ? 11.474 5.209 0.170 1.00 69.38 81 LYS A C 1
ATOM 608 O O . LYS A 1 81 ? 12.240 6.016 -0.345 1.00 69.38 81 LYS A O 1
ATOM 613 N N . PHE A 1 82 ? 10.427 4.682 -0.460 1.00 63.38 82 PHE A N 1
ATOM 614 C CA . PHE A 1 82 ? 10.154 4.870 -1.887 1.00 63.38 82 PHE A CA 1
ATOM 615 C C . PHE A 1 82 ? 8.653 4.939 -2.206 1.00 63.38 82 PHE A C 1
ATOM 617 O O . PHE A 1 82 ? 8.267 4.804 -3.362 1.00 63.38 82 PHE A O 1
ATOM 624 N N . ASN A 1 83 ? 7.789 5.049 -1.191 1.00 71.69 83 ASN A N 1
ATOM 625 C CA . ASN A 1 83 ? 6.346 5.010 -1.383 1.00 71.69 83 ASN A CA 1
ATOM 626 C C . ASN A 1 83 ? 5.643 6.130 -0.607 1.00 71.69 83 ASN A C 1
ATOM 628 O O . ASN A 1 83 ? 5.363 6.000 0.586 1.00 71.69 83 ASN A O 1
ATOM 632 N N . ASP A 1 84 ? 5.285 7.189 -1.332 1.00 81.00 84 ASP A N 1
ATOM 633 C CA . ASP A 1 84 ? 4.521 8.334 -0.820 1.00 81.00 84 ASP A CA 1
ATOM 634 C C . ASP A 1 84 ? 3.033 8.009 -0.574 1.00 81.00 84 ASP A C 1
ATOM 636 O O . ASP A 1 84 ? 2.255 8.870 -0.153 1.00 81.00 84 ASP A O 1
ATOM 640 N N . ASP A 1 85 ? 2.596 6.764 -0.815 1.00 88.44 85 ASP A N 1
ATOM 641 C CA . ASP A 1 85 ? 1.214 6.350 -0.551 1.00 88.44 85 ASP A CA 1
ATOM 642 C C . ASP A 1 85 ? 0.838 6.476 0.929 1.00 88.44 85 ASP A C 1
ATOM 644 O O . ASP A 1 85 ? -0.343 6.629 1.238 1.00 88.44 85 ASP A O 1
ATOM 648 N N . HIS A 1 86 ? 1.818 6.484 1.837 1.00 89.88 86 HIS A N 1
ATOM 649 C CA . HIS A 1 86 ? 1.593 6.766 3.256 1.00 89.88 86 HIS A CA 1
ATOM 650 C C . HIS A 1 86 ? 0.936 8.136 3.477 1.00 89.88 86 HIS A C 1
ATOM 652 O O . HIS A 1 86 ? -0.131 8.204 4.093 1.00 89.88 86 HIS A O 1
ATOM 658 N N . GLU A 1 87 ? 1.485 9.206 2.896 1.00 89.31 87 GLU A N 1
ATOM 659 C CA . GLU A 1 87 ? 0.885 10.542 2.994 1.00 89.31 87 GLU A CA 1
ATOM 660 C C . GLU A 1 87 ? -0.486 10.604 2.312 1.00 89.31 87 GLU A C 1
ATOM 662 O O . GLU A 1 87 ? -1.398 11.305 2.763 1.00 89.31 87 GLU A O 1
ATOM 667 N N . LEU A 1 88 ? -0.650 9.874 1.205 1.00 91.31 88 LEU A N 1
ATOM 668 C CA . LEU A 1 88 ? -1.916 9.839 0.483 1.00 91.31 88 LEU A CA 1
ATOM 669 C C . LEU A 1 88 ? -3.017 9.170 1.314 1.00 91.31 88 LEU A C 1
ATOM 671 O O . LEU A 1 88 ? -4.139 9.678 1.336 1.00 91.31 88 LEU A O 1
ATOM 675 N N . VAL A 1 89 ? -2.707 8.083 2.030 1.00 92.69 89 VAL A N 1
ATOM 676 C CA . VAL A 1 89 ? -3.646 7.433 2.958 1.00 92.69 89 VAL A CA 1
ATOM 677 C C . VAL A 1 89 ? -4.091 8.412 4.041 1.00 92.69 89 VAL A C 1
ATOM 679 O O . VAL A 1 89 ? -5.294 8.577 4.240 1.00 92.69 89 VAL A O 1
ATOM 682 N N . GLU A 1 90 ? -3.155 9.090 4.709 1.00 90.44 90 GLU A N 1
ATOM 683 C CA . GLU A 1 90 ? -3.484 10.030 5.791 1.00 90.44 90 GLU A CA 1
ATOM 684 C C . GLU A 1 90 ? -4.407 11.163 5.328 1.00 90.44 90 GLU A C 1
ATOM 686 O O . GLU A 1 90 ? -5.307 11.573 6.059 1.00 90.44 90 GLU A O 1
ATOM 691 N N . ARG A 1 91 ? -4.233 11.643 4.092 1.00 90.81 91 ARG A N 1
ATOM 692 C CA . ARG A 1 91 ? -5.083 12.704 3.532 1.00 90.81 91 ARG A CA 1
ATOM 693 C C . ARG A 1 91 ? -6.459 12.201 3.104 1.00 90.81 91 ARG A C 1
ATOM 695 O O . ARG A 1 91 ? -7.452 12.891 3.325 1.00 90.81 91 ARG A O 1
ATOM 702 N N . VAL A 1 92 ? -6.518 11.028 2.474 1.00 93.56 92 VAL A N 1
ATOM 703 C CA . VAL A 1 92 ? -7.763 10.460 1.932 1.00 93.56 92 VAL A CA 1
ATOM 704 C C . VAL A 1 92 ? -8.677 9.944 3.044 1.00 93.56 92 VAL A C 1
ATOM 706 O O . VAL A 1 92 ? -9.902 10.028 2.919 1.00 93.56 92 VAL A O 1
ATOM 709 N N . PHE A 1 93 ? -8.105 9.432 4.133 1.00 93.62 93 PHE A N 1
ATOM 710 C CA . PHE A 1 93 ? -8.829 8.852 5.261 1.00 93.62 93 PHE A CA 1
ATOM 711 C C . PHE A 1 93 ? -8.697 9.753 6.502 1.00 93.62 93 PHE A C 1
ATOM 713 O O . PHE A 1 93 ? -7.805 9.544 7.320 1.00 93.62 93 PHE A O 1
ATOM 720 N N . PRO A 1 94 ? -9.592 10.741 6.701 1.00 92.31 94 PRO A N 1
ATOM 721 C CA . PRO A 1 94 ? -9.510 11.668 7.836 1.00 92.31 94 PRO A CA 1
ATOM 722 C C . PRO A 1 94 ? -9.613 10.995 9.215 1.00 92.31 94 PRO A C 1
ATOM 724 O O . PRO A 1 94 ? -9.131 11.554 10.193 1.00 92.31 94 PRO A O 1
ATOM 727 N N . ASN A 1 95 ? -10.216 9.804 9.297 1.00 93.44 95 ASN A N 1
ATOM 728 C CA . ASN A 1 95 ? -10.335 9.015 10.529 1.00 93.44 95 ASN A CA 1
ATOM 729 C C . ASN A 1 95 ? -9.278 7.896 10.606 1.00 93.44 95 ASN A C 1
ATOM 731 O O . ASN A 1 95 ? -9.532 6.825 11.161 1.00 93.44 95 ASN A O 1
ATOM 735 N N . ASN A 1 96 ? -8.121 8.088 9.973 1.00 96.00 96 ASN A N 1
ATOM 736 C CA . ASN A 1 96 ? -7.071 7.082 9.936 1.00 96.00 96 ASN A CA 1
ATOM 737 C C . ASN A 1 96 ? -6.262 7.048 11.239 1.00 96.00 96 ASN A C 1
ATOM 739 O O . ASN A 1 96 ? -5.685 8.050 11.655 1.00 96.00 96 ASN A O 1
ATOM 743 N N . ILE A 1 97 ? -6.149 5.864 11.830 1.00 96.69 97 ILE A N 1
ATOM 744 C CA . ILE A 1 97 ? -5.124 5.530 12.812 1.00 96.69 97 ILE A CA 1
ATOM 745 C C . ILE A 1 97 ? -3.914 5.041 12.020 1.00 96.69 97 ILE A C 1
ATOM 747 O O . ILE A 1 97 ? -3.949 3.970 11.416 1.00 96.69 97 ILE A O 1
ATOM 751 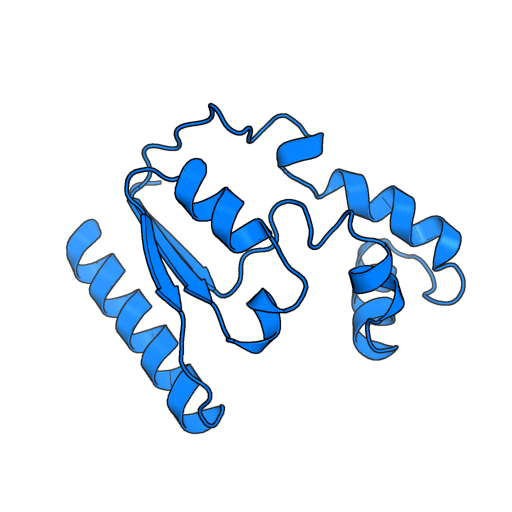N N . ASN A 1 98 ? -2.848 5.834 11.997 1.00 94.75 98 ASN A N 1
ATOM 752 C CA . ASN A 1 98 ? -1.617 5.479 11.304 1.00 94.75 98 ASN A CA 1
ATOM 753 C C . ASN A 1 98 ? -0.570 4.932 12.284 1.00 94.75 98 ASN A C 1
ATOM 755 O O . ASN A 1 98 ? -0.242 5.582 13.279 1.00 94.75 98 ASN A O 1
ATOM 759 N N . ILE A 1 99 ? -0.013 3.759 11.986 1.00 94.75 99 ILE A N 1
ATOM 760 C CA . ILE A 1 99 ? 1.089 3.164 12.745 1.00 94.75 99 ILE A CA 1
ATOM 761 C C . ILE A 1 99 ? 2.251 2.878 11.802 1.00 94.75 99 ILE A C 1
ATOM 763 O O . ILE A 1 99 ? 2.205 1.982 10.959 1.00 94.75 99 ILE A O 1
ATOM 767 N N . VAL A 1 100 ? 3.349 3.589 12.031 1.00 92.19 100 VAL A N 1
ATOM 768 C CA . VAL A 1 100 ? 4.635 3.313 11.396 1.00 92.19 100 VAL A CA 1
ATOM 769 C C . VAL A 1 100 ? 5.485 2.493 12.357 1.00 92.19 100 VAL A C 1
ATOM 771 O O . VAL A 1 1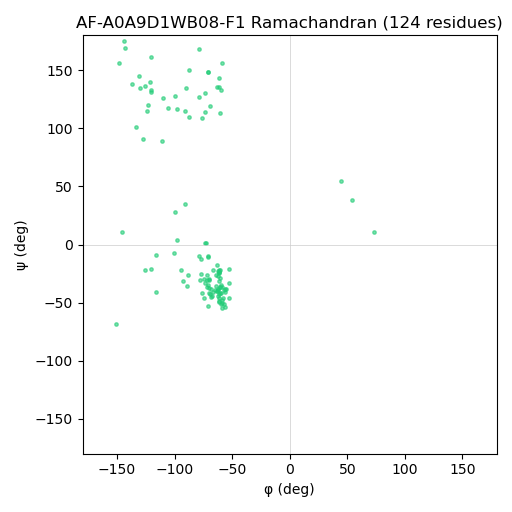00 ? 5.840 2.944 13.451 1.00 92.19 100 VAL A O 1
ATOM 774 N N . PHE A 1 101 ? 5.823 1.268 11.964 1.00 90.62 101 PHE A N 1
ATOM 775 C CA . PHE A 1 101 ? 6.693 0.420 12.769 1.00 90.62 101 PHE A CA 1
ATOM 776 C C . PHE A 1 101 ? 8.126 0.949 12.750 1.00 90.62 101 PHE A C 1
ATOM 778 O O . PHE A 1 101 ? 8.589 1.510 11.763 1.00 90.62 101 PHE A O 1
ATOM 785 N N . LYS A 1 102 ? 8.865 0.743 13.845 1.00 87.75 102 LYS A N 1
ATOM 786 C CA . LYS A 1 102 ? 10.322 0.943 13.862 1.00 87.75 102 LYS A CA 1
ATOM 787 C C . LYS A 1 102 ? 11.014 -0.255 13.211 1.00 87.75 102 LYS A C 1
ATOM 789 O O . LYS A 1 102 ? 10.400 -1.294 12.988 1.00 87.75 102 LYS A O 1
ATOM 794 N N . LYS A 1 103 ? 12.314 -0.139 12.930 1.00 83.31 103 LYS A N 1
ATOM 795 C CA . LYS A 1 103 ? 13.113 -1.282 12.470 1.00 83.31 103 LYS A CA 1
ATOM 796 C C . LYS A 1 103 ? 13.101 -2.377 13.546 1.00 83.31 103 LYS A C 1
ATOM 798 O O . LYS A 1 103 ? 13.640 -2.179 14.630 1.00 83.31 103 LYS A O 1
ATOM 803 N N . MET A 1 104 ? 12.473 -3.509 13.242 1.00 85.88 104 MET A N 1
ATOM 804 C CA . MET A 1 104 ? 12.396 -4.702 14.093 1.00 85.88 104 MET A CA 1
ATOM 805 C C . MET A 1 104 ? 12.474 -5.975 13.248 1.00 85.88 104 MET A C 1
ATOM 807 O O . MET A 1 104 ? 12.416 -5.915 12.017 1.00 85.88 104 MET A O 1
ATOM 811 N N . ARG A 1 105 ? 12.637 -7.130 13.902 1.00 85.94 105 ARG A N 1
ATOM 812 C CA . ARG A 1 105 ? 12.625 -8.431 13.221 1.00 85.94 105 ARG A CA 1
ATOM 813 C C . ARG A 1 105 ? 11.212 -8.764 12.749 1.00 85.94 105 ARG A C 1
ATOM 815 O O . ARG A 1 105 ? 10.233 -8.439 13.414 1.00 85.94 105 ARG A O 1
ATOM 822 N N . VAL A 1 106 ? 11.102 -9.483 11.633 1.00 82.25 106 VAL A N 1
ATOM 823 C CA . VAL A 1 106 ? 9.803 -9.899 11.070 1.00 82.25 106 VAL A CA 1
ATOM 824 C C . VAL A 1 106 ? 8.967 -10.685 12.089 1.00 82.25 106 VAL A C 1
ATOM 826 O O . VAL A 1 106 ? 7.764 -10.462 12.197 1.00 82.25 106 VAL A O 1
ATOM 829 N N . SER A 1 107 ? 9.610 -11.536 12.897 1.00 89.75 107 SER A N 1
ATOM 830 C CA . SER A 1 107 ? 8.964 -12.300 13.974 1.00 89.75 107 SER A CA 1
ATOM 831 C C . SER A 1 107 ? 8.355 -11.429 15.078 1.00 89.75 107 SER A C 1
ATOM 833 O O . SER A 1 107 ? 7.458 -11.879 15.779 1.00 89.75 107 SER A O 1
ATOM 835 N N . GLU A 1 108 ? 8.824 -10.192 15.241 1.00 90.00 108 GLU A N 1
ATOM 836 C CA . GLU A 1 108 ? 8.295 -9.223 16.207 1.00 90.00 108 GLU A CA 1
ATOM 837 C C . GLU A 1 108 ? 7.217 -8.334 15.566 1.00 90.00 108 GLU A C 1
ATOM 839 O O . GLU A 1 108 ? 6.281 -7.905 16.240 1.00 90.00 108 GLU A O 1
ATOM 844 N N . ILE A 1 109 ? 7.343 -8.069 14.263 1.00 89.75 109 ILE A N 1
ATOM 845 C CA . ILE A 1 109 ? 6.415 -7.247 13.480 1.00 89.75 109 ILE A CA 1
ATOM 846 C C . ILE A 1 109 ? 5.085 -7.972 13.274 1.00 89.75 109 ILE A C 1
ATOM 848 O O . ILE A 1 109 ? 4.031 -7.409 13.570 1.00 89.75 109 ILE A O 1
ATOM 852 N N . ALA A 1 110 ? 5.116 -9.209 12.770 1.00 89.44 110 ALA A N 1
ATOM 853 C CA . ALA A 1 110 ? 3.903 -9.897 12.333 1.00 89.44 110 ALA A CA 1
ATOM 854 C C . ALA A 1 110 ? 2.860 -10.053 13.460 1.00 89.44 110 ALA A C 1
ATOM 856 O O . ALA A 1 110 ? 1.716 -9.650 13.247 1.00 89.44 110 ALA A O 1
ATOM 857 N N . PRO A 1 111 ? 3.211 -10.510 14.683 1.00 94.31 111 PRO A N 1
ATOM 858 C CA . PRO A 1 111 ? 2.243 -10.589 15.779 1.00 94.31 111 PRO A CA 1
ATOM 859 C C . PRO A 1 111 ? 1.654 -9.225 16.151 1.00 94.31 111 PRO A C 1
ATOM 861 O O . PRO A 1 111 ? 0.465 -9.125 16.443 1.00 94.31 111 PRO A O 1
ATOM 864 N N . LYS A 1 112 ? 2.460 -8.156 16.098 1.00 95.19 112 LYS A N 1
ATOM 865 C CA . LYS A 1 112 ? 1.986 -6.799 16.387 1.00 95.19 112 LYS A CA 1
ATOM 866 C C . LYS A 1 112 ? 1.024 -6.285 15.326 1.00 95.19 112 LYS A C 1
ATOM 868 O O . LYS A 1 112 ? 0.063 -5.614 15.688 1.00 95.19 112 LYS A O 1
ATOM 873 N N . ILE A 1 113 ? 1.254 -6.579 14.047 1.00 94.88 113 ILE A N 1
ATOM 874 C CA . ILE A 1 113 ? 0.308 -6.236 12.976 1.00 94.88 113 ILE A CA 1
ATOM 875 C C . ILE A 1 113 ? -1.057 -6.851 13.292 1.00 94.88 113 ILE A C 1
ATOM 877 O O . ILE A 1 113 ? -2.042 -6.124 13.388 1.00 94.88 113 ILE A O 1
ATOM 881 N N . PHE A 1 114 ? -1.105 -8.164 13.533 1.00 96.06 114 PHE A N 1
ATOM 882 C CA . PHE A 1 114 ? -2.364 -8.854 13.823 1.00 96.06 114 PHE A CA 1
ATOM 883 C C . PHE A 1 114 ? -3.032 -8.351 15.104 1.00 96.06 114 PHE A C 1
ATOM 885 O O . PHE A 1 114 ? -4.246 -8.163 15.115 1.00 96.06 114 PHE A O 1
ATOM 892 N N . TYR A 1 115 ? -2.251 -8.064 16.148 1.00 97.25 115 TYR A N 1
ATOM 893 C CA . TYR A 1 115 ? -2.766 -7.465 17.378 1.00 97.25 115 TYR A CA 1
ATOM 894 C C . TYR A 1 115 ? -3.436 -6.106 17.122 1.00 97.25 115 TYR A C 1
ATOM 896 O O . TYR A 1 115 ? -4.586 -5.916 17.503 1.00 97.25 115 TYR A O 1
ATOM 904 N N . ASN A 1 116 ? -2.763 -5.183 16.423 1.00 97.56 116 ASN A N 1
ATOM 905 C CA . ASN A 1 116 ? -3.327 -3.858 16.133 1.00 97.56 116 ASN A CA 1
ATOM 906 C C . ASN A 1 116 ? -4.584 -3.945 15.259 1.00 97.56 116 ASN A C 1
ATOM 908 O O . ASN A 1 116 ? -5.550 -3.230 15.510 1.00 97.56 116 ASN A O 1
ATOM 912 N N . ILE A 1 117 ? -4.594 -4.839 14.264 1.00 97.69 117 ILE A N 1
ATOM 913 C CA . ILE A 1 117 ? -5.777 -5.085 13.427 1.00 97.69 117 ILE A CA 1
ATOM 914 C C . ILE A 1 117 ? -6.944 -5.603 14.276 1.00 97.69 117 ILE A C 1
ATOM 916 O O . ILE A 1 117 ? -8.067 -5.121 14.131 1.00 97.69 117 ILE A O 1
ATOM 920 N N . SER A 1 118 ? -6.684 -6.565 15.165 1.00 97.56 118 SER A N 1
ATOM 921 C CA . SER A 1 118 ? -7.699 -7.140 16.052 1.00 97.56 118 SER A CA 1
ATOM 922 C C . SER A 1 118 ? -8.296 -6.086 16.983 1.00 97.56 118 SER A C 1
ATOM 924 O O . SER A 1 118 ? -9.516 -5.964 17.059 1.00 97.56 118 SER A O 1
ATOM 926 N N . GLU A 1 119 ? -7.455 -5.301 17.658 1.00 97.94 119 GLU A N 1
ATOM 927 C CA . GLU A 1 119 ? -7.918 -4.257 18.579 1.00 97.94 119 GLU A CA 1
ATOM 928 C C . GLU A 1 119 ? -8.687 -3.152 17.848 1.00 97.94 119 GLU A C 1
ATOM 930 O O . GLU A 1 119 ? -9.728 -2.708 18.327 1.00 97.94 119 GLU A O 1
ATOM 935 N N . PHE A 1 120 ? -8.243 -2.762 16.651 1.00 97.75 120 PHE A N 1
ATOM 936 C CA . PHE A 1 120 ? -8.959 -1.787 15.832 1.00 97.75 120 PHE A CA 1
ATOM 937 C C . PHE A 1 120 ? -10.363 -2.263 15.454 1.00 97.75 120 PHE A C 1
ATOM 939 O O . PHE A 1 120 ? -11.335 -1.527 15.620 1.00 97.75 120 PHE A O 1
ATOM 946 N N . PHE A 1 121 ? -10.502 -3.497 14.968 1.00 97.19 121 PHE A N 1
ATOM 947 C CA . PHE A 1 121 ? -11.827 -4.008 14.622 1.00 97.19 121 PHE A CA 1
ATOM 948 C C . PHE A 1 121 ? -12.700 -4.261 15.849 1.00 97.19 121 PHE A C 1
ATOM 950 O O . PHE A 1 121 ? -13.911 -4.078 15.758 1.00 97.19 121 PHE A O 1
ATOM 957 N N . LYS A 1 122 ? -12.108 -4.617 16.992 1.00 96.62 122 LYS A N 1
ATOM 958 C CA . LYS A 1 122 ? -12.831 -4.717 18.261 1.00 96.62 122 LYS A CA 1
ATOM 959 C C . LYS A 1 122 ? -13.401 -3.367 18.702 1.00 96.62 122 LYS A C 1
ATOM 961 O O . LYS A 1 122 ? -14.530 -3.343 19.152 1.00 96.62 122 LYS A O 1
ATOM 966 N N . ASP A 1 123 ? -12.667 -2.269 18.530 1.00 95.31 123 ASP A N 1
ATOM 967 C CA . ASP A 1 123 ? -13.145 -0.914 18.852 1.00 95.31 123 ASP A CA 1
ATOM 968 C C . ASP A 1 123 ? -14.209 -0.395 17.866 1.00 95.31 123 ASP A C 1
ATOM 970 O O . ASP A 1 123 ? -15.132 0.316 18.252 1.00 95.31 123 ASP A O 1
ATOM 974 N N . LYS A 1 124 ? -14.083 -0.719 16.569 1.00 93.81 124 LYS A N 1
ATOM 975 C CA . LYS A 1 124 ? -14.951 -0.143 15.521 1.00 93.81 124 LYS A CA 1
ATOM 976 C C . LYS A 1 124 ? -16.177 -0.973 15.157 1.00 93.81 124 LYS A C 1
ATOM 978 O O . LYS A 1 124 ? -17.105 -0.433 14.547 1.00 93.81 124 LYS A O 1
ATOM 983 N N . LEU A 1 125 ? -16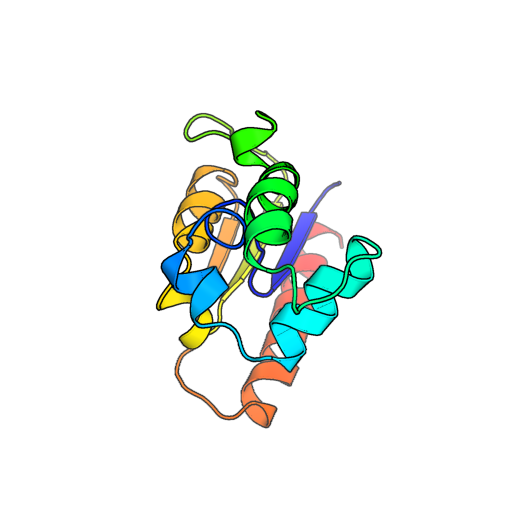.171 -2.279 15.425 1.00 90.94 125 LEU A N 1
ATOM 984 C CA . LEU A 1 125 ? -17.215 -3.197 14.952 1.00 90.94 125 LEU A CA 1
ATOM 985 C C . LEU A 1 125 ? -17.965 -3.936 16.062 1.00 90.94 125 LEU A C 1
ATOM 987 O O . LEU A 1 125 ? -19.065 -4.417 15.774 1.00 90.94 125 LEU A O 1
ATOM 991 N N . LEU A 1 126 ? -17.388 -4.053 17.260 1.00 78.44 126 LEU A N 1
ATOM 992 C CA . LEU A 1 126 ? -17.982 -4.727 18.420 1.00 78.44 126 LEU A CA 1
ATOM 993 C C . LEU A 1 126 ? -18.381 -3.701 19.483 1.00 78.44 126 LEU A C 1
ATOM 995 O O . LEU A 1 126 ? -19.387 -3.977 20.171 1.00 78.44 126 LEU A O 1
#

Secondary structure (DSSP, 8-state):
--EEEEES--SSHHHH-HHHHHHS-HHHHHHHHHHTT--GGGHHHHHHHHGGG-TTTTTS--TT----SEEEEEE-TTGGGT-THHHHHHHH-TTEEEEEPPS--HHHHHHHHHHHHHHHHHHHH-

Organism: NCBI:txid2838452

Solvent-accessible surface area (backbone atoms only — not comparable to full-atom values): 7238 Å² total; per-residue (Å²): 125,74,63,48,75,40,71,62,64,76,42,33,39,77,34,65,42,60,68,54,62,69,68,47,52,69,69,57,44,38,56,54,22,52,76,70,78,44,60,48,91,46,42,85,69,44,52,69,61,41,34,69,70,10,37,49,77,66,66,78,40,50,90,83,35,71,45,87,42,36,30,38,40,37,36,51,60,76,53,62,75,70,30,65,27,62,62,50,49,56,49,26,22,76,56,48,48,77,44,75,48,71,95,71,56,69,86,63,47,56,61,50,53,54,48,54,52,50,52,50,48,49,73,72,74,105

Foldseek 3Di:
DQAEEEELDDAAQCQQVPVNLVPDDPVVLCVQQVVVVHHSVVVVVSSVVSRVRHCVSVVVADLQAEDAHQYEYEYEPVSVVRDPVLVSCCRNYVNYDYHYDDDDDPVVVPVVSVVVVVVVCVVRPD